Protein AF-0000000066418913 (afdb_homodimer)

pLDDT: mean 87.35, std 15.32, range [43.81, 98.62]

Foldseek 3Di:
DDPVVQCQVQPAVVVQKGWPDKDKDDDPDDPPDDPPDDDPLADKIKMWTWIWHPDPPIWIKIWIKMDGPPDPHIDTDDMDTDPDDDDDD/DDPVVQCQVQPAVVVQKGWPDKDKDDDPDDDPDPPPDDDPQADKIKMWTWIWHPDPPIWIKIWIKMDGPPDPHIDTDDMDTDPDDDDDD

Organism: Mus musculus (NCBI:txid10090)

InterPro domains:
  IPR028258 Exocyst complex component Sec3, PIP2-binding N-terminal domain [PF15277] (44-89)

Radius of gyration: 17.48 Å; Cα contacts (8 Å, |Δi|>4): 313; chains: 2; bounding box: 52×46×32 Å

Secondary structure (DSSP, 8-state):
--HHHHHIIIIIGGGTEEEEEEEEEPPSS-----TT---S--SEEEEEEEEEESSSS--EEEEEEEEETT----EEEEEEEES------/--HHHHHIIIIIGGGTEEEEEEEEEPPSS-----TT---S--SEEEEEEEEEESSSS--EEEEEEEEETT----EEEEEEEES------

Sequence (178 aa):
MSAKSAISKEIFAPLDERMLGAIQVKRRTKKKIPFLATGGQGEYLTYICLSVTNKKPTQASITKVKQFEGSTSFVRRSQWMLEQLRQVNMSAKSAISKEIFAPLDERMLGAIQVKRRTKKKIPFLATGGQGEYLTYICLSVTNKKPTQASITKVKQFEGSTSFVRRSQWMLEQLRQVN

Nearest PDB structures (foldseek):
  2w9p-assembly9_I  TM=5.521E-01  e=9.285E+00  Solanum tuberosum
  9hae-assembly2_C  TM=1.829E-01  e=9.285E+00  Dermatophagoides farinae
  9hae-assembly2_C  TM=1.853E-01  e=7.164E+00  Dermatophagoides farinae

Structure (mmCIF, N/CA/C/O backbone):
data_AF-0000000066418913-model_v1
#
loop_
_entity.id
_entity.type
_entity.pdbx_description
1 polymer 'Syntaxin binding protein 6 (amisyn)'
#
loop_
_atom_site.group_PDB
_atom_site.id
_atom_site.type_symbol
_atom_site.label_atom_id
_atom_site.label_alt_id
_atom_site.label_comp_id
_atom_site.label_asym_id
_atom_site.label_entity_id
_atom_site.label_seq_id
_atom_site.pdbx_PDB_ins_code
_atom_site.Cartn_x
_atom_site.Cartn_y
_atom_site.Cartn_z
_atom_site.occupancy
_atom_site.B_iso_or_equiv
_atom_site.auth_seq_id
_atom_site.auth_comp_id
_atom_site.auth_asym_id
_atom_site.auth_atom_id
_atom_site.pdbx_PDB_model_num
ATOM 1 N N . MET A 1 1 ? -4.871 -23.172 -0.919 1 83.19 1 MET A N 1
ATOM 2 C CA . MET A 1 1 ? -4.027 -22.109 -1.454 1 83.19 1 MET A CA 1
ATOM 3 C C . MET A 1 1 ? -4.133 -20.859 -0.597 1 83.19 1 MET A C 1
ATOM 5 O O . MET A 1 1 ? -5.215 -20.516 -0.122 1 83.19 1 MET A O 1
ATOM 9 N N . SER A 1 2 ? -2.996 -20.281 -0.15 1 92.81 2 SER A N 1
ATOM 10 C CA . SER A 1 2 ? -3.043 -19.078 0.669 1 92.81 2 SER A CA 1
ATOM 11 C C . SER A 1 2 ? -3.631 -17.906 -0.108 1 92.81 2 SER A C 1
ATOM 13 O O . SER A 1 2 ? -3.715 -17.953 -1.337 1 92.81 2 SER A O 1
ATOM 15 N N . ALA A 1 3 ? -4.133 -17.016 0.567 1 95.75 3 ALA A N 1
ATOM 16 C CA . ALA A 1 3 ? -4.664 -15.828 -0.092 1 95.75 3 ALA A CA 1
ATOM 17 C C . ALA A 1 3 ? -3.607 -15.18 -0.98 1 95.75 3 ALA A C 1
ATOM 19 O O . ALA A 1 3 ? -3.906 -14.742 -2.096 1 95.75 3 ALA A O 1
ATOM 20 N N . LYS A 1 4 ? -2.404 -15.188 -0.477 1 96.38 4 LYS A N 1
ATOM 21 C CA . LYS A 1 4 ? -1.32 -14.57 -1.233 1 96.38 4 LYS A CA 1
ATOM 22 C C . LYS A 1 4 ? -1.074 -15.305 -2.547 1 96.38 4 LYS A C 1
ATOM 24 O O . LYS A 1 4 ? -0.905 -14.68 -3.594 1 96.38 4 LYS A O 1
ATOM 29 N N . SER A 1 5 ? -1.014 -16.594 -2.445 1 96.44 5 SER A N 1
ATOM 30 C CA . SER A 1 5 ? -0.802 -17.391 -3.65 1 96.44 5 SER A CA 1
ATOM 31 C C . SER A 1 5 ? -1.958 -17.219 -4.633 1 96.44 5 SER A C 1
ATOM 33 O O . SER A 1 5 ? -1.744 -17.156 -5.844 1 96.44 5 SER A O 1
ATOM 35 N N . ALA A 1 6 ? -3.141 -17.219 -4.094 1 97.94 6 ALA A N 1
ATOM 36 C CA . ALA A 1 6 ? -4.32 -17.031 -4.941 1 97.94 6 ALA A CA 1
ATOM 37 C C . ALA A 1 6 ? -4.312 -15.672 -5.617 1 97.94 6 ALA A C 1
ATOM 39 O O . ALA A 1 6 ? -4.602 -15.555 -6.809 1 97.94 6 ALA A O 1
ATOM 40 N N . ILE A 1 7 ? -3.945 -14.656 -4.883 1 98.19 7 ILE A N 1
ATOM 41 C CA . ILE A 1 7 ? -3.887 -13.312 -5.441 1 98.19 7 ILE A CA 1
ATOM 42 C C . ILE A 1 7 ? -2.84 -13.258 -6.551 1 98.19 7 ILE A C 1
ATOM 44 O O . ILE A 1 7 ? -3.094 -12.711 -7.629 1 98.19 7 ILE A O 1
ATOM 48 N N . SER A 1 8 ? -1.7 -13.789 -6.297 1 97.81 8 SER A N 1
ATOM 49 C CA . SER A 1 8 ? -0.634 -13.805 -7.293 1 97.81 8 SER A CA 1
ATOM 50 C C . SER A 1 8 ? -1.102 -14.445 -8.594 1 97.81 8 SER A C 1
ATOM 52 O O . SER A 1 8 ? -0.889 -13.898 -9.672 1 97.81 8 SER A O 1
ATOM 54 N N . LYS A 1 9 ? -1.792 -15.555 -8.461 1 97.94 9 LYS A N 1
ATOM 55 C CA . LYS A 1 9 ? -2.234 -16.328 -9.617 1 97.94 9 LYS A CA 1
ATOM 56 C C . LYS A 1 9 ? -3.396 -15.648 -10.328 1 97.94 9 LYS A C 1
ATOM 58 O O . LYS A 1 9 ? -3.445 -15.617 -11.562 1 97.94 9 LYS A O 1
ATOM 63 N N . GLU A 1 10 ? -4.305 -15.07 -9.617 1 98.25 10 GLU A N 1
ATOM 64 C CA . GLU A 1 10 ? -5.547 -14.555 -10.18 1 98.25 10 GLU A CA 1
ATOM 65 C C . GLU A 1 10 ? -5.375 -13.133 -10.695 1 98.25 10 GLU A C 1
ATOM 67 O O . GLU A 1 10 ? -5.98 -12.75 -11.703 1 98.25 10 GLU A O 1
ATOM 72 N N . ILE A 1 11 ? -4.539 -12.398 -10.039 1 98.62 11 ILE A N 1
ATOM 73 C CA . ILE A 1 11 ? -4.516 -10.969 -10.297 1 98.62 11 ILE A CA 1
ATOM 74 C C . ILE A 1 11 ? -3.264 -10.609 -11.102 1 98.62 11 ILE A C 1
ATOM 76 O O . ILE A 1 11 ? -3.338 -9.859 -12.078 1 98.62 11 ILE A O 1
ATOM 80 N N . PHE A 1 12 ? -2.109 -11.117 -10.758 1 98.5 12 PHE A N 1
ATOM 81 C CA . PHE A 1 12 ? -0.864 -10.57 -11.289 1 98.5 12 PHE A CA 1
ATOM 82 C C . PHE A 1 12 ? -0.323 -11.461 -12.406 1 98.5 12 PHE A C 1
ATOM 84 O O . PHE A 1 12 ? 0.14 -10.953 -13.438 1 98.5 12 PHE A O 1
ATOM 91 N N . ALA A 1 13 ? -0.416 -12.758 -12.219 1 98.38 13 ALA A N 1
ATOM 92 C CA . ALA A 1 13 ? 0.156 -13.68 -13.195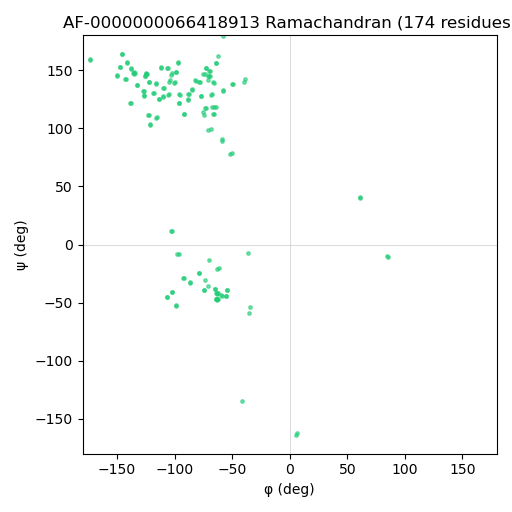 1 98.38 13 ALA A CA 1
ATOM 93 C C . ALA A 1 13 ? -0.464 -13.477 -14.57 1 98.38 13 ALA A C 1
ATOM 95 O O . ALA A 1 13 ? 0.247 -13.438 -15.578 1 98.38 13 ALA A O 1
ATOM 96 N N . PRO A 1 14 ? -1.787 -13.312 -14.68 1 98.19 14 PRO A N 1
ATOM 97 C CA . PRO A 1 14 ? -2.398 -13.141 -16 1 98.19 14 PRO A CA 1
ATOM 98 C C . PRO A 1 14 ? -1.915 -11.875 -16.703 1 98.19 14 PRO A C 1
ATOM 100 O O . PRO A 1 14 ? -2.033 -11.766 -17.938 1 98.19 14 PRO A O 1
ATOM 103 N N . LEU A 1 15 ? -1.391 -10.883 -16.031 1 97.38 15 LEU A N 1
ATOM 104 C CA . LEU A 1 15 ? -0.934 -9.617 -16.578 1 97.38 15 LEU A CA 1
ATOM 105 C C . LEU A 1 15 ? 0.586 -9.586 -16.703 1 97.38 15 LEU A C 1
ATOM 107 O O . LEU A 1 15 ? 1.183 -8.523 -16.875 1 97.38 15 LEU A O 1
ATOM 111 N N . ASP A 1 16 ? 1.13 -10.719 -16.531 1 98.06 16 ASP A N 1
ATOM 112 C CA . ASP A 1 16 ? 2.576 -10.891 -16.625 1 98.06 16 ASP A CA 1
ATOM 113 C C . ASP A 1 16 ? 3.295 -10.039 -15.578 1 98.06 16 ASP A C 1
ATOM 115 O O . ASP A 1 16 ? 4.273 -9.359 -15.891 1 98.06 16 ASP A O 1
ATOM 119 N N . GLU A 1 17 ? 2.789 -9.945 -14.367 1 97.5 17 GLU A N 1
ATOM 120 C CA . GLU A 1 17 ? 3.385 -9.32 -13.195 1 97.5 17 GLU A CA 1
ATOM 121 C C . GLU A 1 17 ? 3.742 -10.359 -12.133 1 97.5 17 GLU A C 1
ATOM 123 O O . GLU A 1 17 ? 3.119 -11.422 -12.07 1 97.5 17 GLU A O 1
ATOM 128 N N . ARG A 1 18 ? 4.723 -10.039 -11.375 1 96.56 18 ARG A N 1
ATOM 129 C CA . ARG A 1 18 ? 5.109 -10.852 -10.219 1 96.56 18 ARG A CA 1
ATOM 130 C C . ARG A 1 18 ? 4.863 -10.102 -8.914 1 96.56 18 ARG A C 1
ATOM 132 O O . ARG A 1 18 ? 5.355 -8.984 -8.734 1 96.56 18 ARG A O 1
ATOM 139 N N . MET A 1 19 ? 4.133 -10.711 -8.055 1 97.06 19 MET A N 1
ATOM 140 C CA . MET A 1 19 ? 3.852 -10.094 -6.758 1 97.06 19 MET A CA 1
ATOM 141 C C . MET A 1 19 ? 5.055 -10.219 -5.828 1 97.06 19 MET A C 1
ATOM 143 O O . MET A 1 19 ? 5.602 -11.305 -5.656 1 97.06 19 MET A O 1
ATOM 147 N N . LEU A 1 20 ? 5.457 -9.125 -5.285 1 96.06 20 LEU A N 1
ATOM 148 C CA . LEU A 1 20 ? 6.602 -9.102 -4.379 1 96.06 20 LEU A CA 1
ATOM 149 C C . LEU A 1 20 ? 6.156 -9.266 -2.932 1 96.06 20 LEU A C 1
ATOM 151 O O . LEU A 1 20 ? 6.926 -9.734 -2.09 1 96.06 20 LEU A O 1
ATOM 155 N N . GLY A 1 21 ? 4.953 -8.828 -2.594 1 96 21 GLY A N 1
ATOM 156 C CA . GLY A 1 21 ? 4.387 -8.914 -1.256 1 96 21 GLY A CA 1
ATOM 157 C C . GLY A 1 21 ? 2.938 -8.469 -1.194 1 96 21 GLY A C 1
ATOM 158 O O . GLY A 1 21 ? 2.445 -7.809 -2.111 1 96 21 GLY A O 1
ATOM 159 N N . ALA A 1 22 ? 2.242 -8.906 -0.145 1 97.38 22 ALA A N 1
ATOM 160 C CA . ALA A 1 22 ? 0.843 -8.562 0.088 1 97.38 22 ALA A CA 1
ATOM 161 C C . ALA A 1 22 ? 0.523 -8.547 1.58 1 97.38 22 ALA A C 1
ATOM 163 O O . ALA A 1 22 ? 1.062 -9.344 2.346 1 97.38 22 ALA A O 1
ATOM 164 N N . ILE A 1 23 ? -0.364 -7.613 1.902 1 96.94 23 ILE A N 1
ATOM 165 C CA . ILE A 1 23 ? -0.845 -7.566 3.279 1 96.94 23 ILE A CA 1
ATOM 166 C C . ILE A 1 23 ? -2.361 -7.379 3.289 1 96.94 23 ILE A C 1
ATOM 168 O O . ILE A 1 23 ? -2.924 -6.766 2.379 1 96.94 23 ILE A O 1
ATOM 172 N N . GLN A 1 24 ? -2.893 -7.961 4.305 1 95.56 24 GLN A N 1
ATOM 173 C CA . GLN A 1 24 ? -4.305 -7.695 4.551 1 95.56 24 GLN A CA 1
ATOM 174 C C . GLN A 1 24 ? -4.488 -6.457 5.426 1 95.56 24 GLN A C 1
ATOM 176 O O . GLN A 1 24 ? -3.844 -6.328 6.469 1 95.56 24 GLN A O 1
ATOM 181 N N . VAL A 1 25 ? -5.359 -5.555 4.926 1 94.94 25 VAL A N 1
ATOM 182 C CA . VAL A 1 25 ? -5.59 -4.301 5.633 1 94.94 25 VAL A CA 1
ATOM 183 C C . VAL A 1 25 ? -6.832 -4.422 6.516 1 94.94 25 VAL A C 1
ATOM 185 O O . VAL A 1 25 ? -7.867 -4.93 6.074 1 94.94 25 VAL A O 1
ATOM 188 N N . LYS A 1 26 ? -6.59 -4.191 7.789 1 85.75 26 LYS A N 1
ATOM 189 C CA . LYS A 1 26 ? -7.734 -4.227 8.695 1 85.75 26 LYS A CA 1
ATOM 190 C C . LYS A 1 26 ? -8.289 -2.826 8.938 1 85.75 26 LYS A C 1
ATOM 192 O O . LYS A 1 26 ? -7.531 -1.881 9.164 1 85.75 26 LYS A O 1
ATOM 197 N N . ARG A 1 27 ? -9.625 -2.74 8.75 1 79.19 27 ARG A N 1
ATOM 198 C CA . ARG A 1 27 ? -10.297 -1.473 9.016 1 79.19 27 ARG A CA 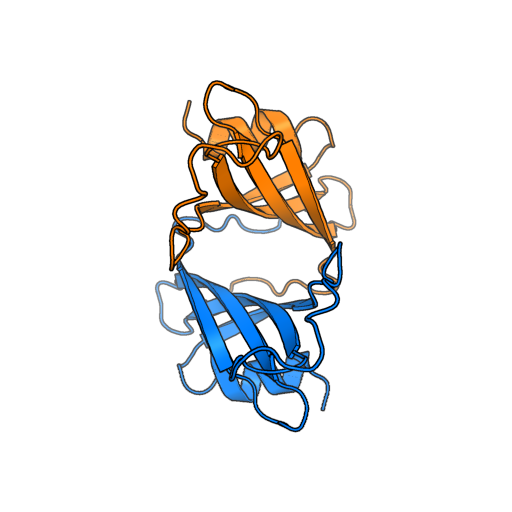1
ATOM 199 C C . ARG A 1 27 ? -10.273 -1.145 10.5 1 79.19 27 ARG A C 1
ATOM 201 O O . ARG A 1 27 ? -10.5 -2.02 11.344 1 79.19 27 ARG A O 1
ATOM 208 N N . ARG A 1 28 ? -9.828 0.079 10.711 1 73.38 28 ARG A N 1
ATOM 209 C CA . ARG A 1 28 ? -9.789 0.498 12.109 1 73.38 28 ARG A CA 1
ATOM 210 C C . ARG A 1 28 ? -11.195 0.529 12.711 1 73.38 28 ARG A C 1
ATOM 212 O O . ARG A 1 28 ? -11.398 0.121 13.852 1 73.38 28 ARG A O 1
ATOM 219 N N . THR A 1 29 ? -12.117 1.148 11.945 1 64.94 29 THR A N 1
ATOM 220 C CA . THR A 1 29 ? -13.484 1.259 12.453 1 64.94 29 THR A CA 1
ATOM 221 C C . THR A 1 29 ? -14.469 0.584 11.5 1 64.94 29 THR A C 1
ATOM 223 O O . THR A 1 29 ? -14.43 0.823 10.289 1 64.94 29 THR A O 1
ATOM 226 N N . LYS A 1 30 ? -14.914 -0.599 11.914 1 63.84 30 LYS A N 1
ATOM 227 C CA . LYS A 1 30 ? -15.969 -1.229 11.117 1 63.84 30 LYS A CA 1
ATOM 228 C C . LYS A 1 30 ? -17.297 -0.484 11.273 1 63.84 30 LYS A C 1
ATOM 230 O O . LYS A 1 30 ? -17.812 -0.349 12.383 1 63.84 30 LYS A O 1
ATOM 235 N N . LYS A 1 31 ? -17.562 0.375 10.273 1 59.47 31 LYS A N 1
ATOM 236 C CA . LYS A 1 31 ? -18.828 1.08 10.359 1 59.47 31 LYS A CA 1
ATOM 237 C C . LYS A 1 31 ? -20 0.109 10.266 1 59.47 31 LYS A C 1
ATOM 239 O O . LYS A 1 31 ? -20.016 -0.783 9.414 1 59.47 31 LYS A O 1
ATOM 244 N N . LYS A 1 32 ? -20.781 0.074 11.312 1 57.22 32 LYS A N 1
ATOM 245 C CA . LYS A 1 32 ? -22.047 -0.657 11.266 1 57.22 32 LYS A CA 1
ATOM 246 C C . LYS A 1 32 ? -22.953 -0.124 10.156 1 57.22 32 LYS A C 1
ATOM 248 O O . LYS A 1 32 ? -23.281 1.065 10.133 1 57.22 32 LYS A O 1
ATOM 253 N N . ILE A 1 33 ? -22.844 -0.658 8.977 1 54.84 33 ILE A N 1
ATOM 254 C CA . ILE A 1 33 ? -23.766 -0.161 7.961 1 54.84 33 ILE A CA 1
ATOM 255 C C . ILE A 1 33 ? -25.203 -0.555 8.336 1 54.84 33 ILE A C 1
ATOM 257 O O . ILE A 1 33 ? -25.453 -1.703 8.703 1 54.84 33 ILE A O 1
ATOM 261 N N . PRO A 1 34 ? -26.062 0.39 8.672 1 51.06 34 PRO A N 1
ATOM 262 C CA . PRO A 1 34 ? -27.453 0.054 8.969 1 51.06 34 PRO A CA 1
ATOM 263 C C . PRO A 1 34 ? -28.016 -1.026 8.047 1 51.06 34 PRO A C 1
ATOM 265 O 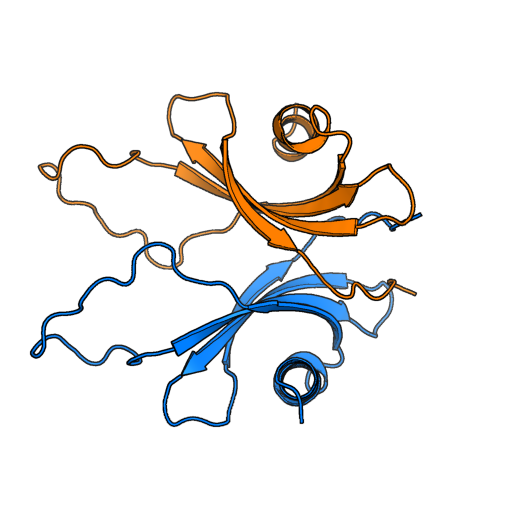O . PRO A 1 34 ? -27.562 -1.157 6.902 1 51.06 34 PRO A O 1
ATOM 268 N N . PHE A 1 35 ? -28.859 -1.955 8.547 1 51.94 35 PHE A N 1
ATOM 269 C CA . PHE A 1 35 ? -29.562 -3.053 7.895 1 51.94 35 PHE A CA 1
ATOM 270 C C . PHE A 1 35 ? -29.984 -2.662 6.484 1 51.94 35 PHE A C 1
ATOM 272 O O . PHE A 1 35 ? -29.906 -3.477 5.562 1 51.94 35 PHE A O 1
ATOM 279 N N . LEU A 1 36 ? -30.797 -1.579 6.371 1 50.94 36 LEU A N 1
ATOM 280 C CA . LEU A 1 36 ? -31.578 -1.277 5.172 1 50.94 36 LEU A CA 1
ATOM 281 C C . LEU A 1 36 ? -30.672 -0.817 4.039 1 50.94 36 LEU A C 1
ATOM 283 O O . LEU A 1 36 ? -31.141 -0.493 2.947 1 50.94 36 LEU A O 1
ATOM 287 N N . ALA A 1 37 ? -29.656 -0.114 4.336 1 48.12 37 ALA A N 1
ATOM 288 C CA . ALA A 1 37 ? -28.984 0.653 3.297 1 48.12 37 ALA A CA 1
ATOM 289 C C . ALA A 1 37 ? -28.406 -0.266 2.219 1 48.12 37 ALA A C 1
ATOM 291 O O . ALA A 1 37 ? -28.109 -1.435 2.482 1 48.12 37 ALA A O 1
ATOM 292 N N . THR A 1 38 ? -28.062 0.305 0.941 1 43.81 38 THR A N 1
ATOM 293 C CA . THR A 1 38 ? -27.938 -0.052 -0.467 1 43.81 38 THR A CA 1
ATOM 294 C C . THR A 1 38 ? -26.938 -1.196 -0.65 1 43.81 38 THR A C 1
ATOM 296 O O . THR A 1 38 ? -26.172 -1.514 0.262 1 43.81 38 THR A O 1
ATOM 299 N N . GLY A 1 39 ? -26.734 -1.646 -1.977 1 47.28 39 GLY A N 1
ATOM 300 C CA . GLY A 1 39 ? -26.078 -2.414 -3.029 1 47.28 39 GLY A CA 1
ATOM 301 C C . GLY A 1 39 ? -24.578 -2.545 -2.84 1 47.28 39 GLY A C 1
ATOM 302 O O . GLY A 1 39 ? -23.859 -2.879 -3.779 1 47.28 39 GLY A O 1
ATOM 303 N N . GLY A 1 40 ? -24.016 -1.867 -1.898 1 52.84 40 GLY A N 1
ATOM 304 C CA . GLY A 1 40 ? -22.562 -1.917 -1.919 1 52.84 40 GLY A CA 1
ATOM 305 C C . GLY A 1 40 ? -22.016 -3.283 -1.561 1 52.84 40 GLY A C 1
ATOM 306 O O . GLY A 1 40 ? -22.75 -4.145 -1.065 1 52.84 40 GLY A O 1
ATOM 307 N N . GLN A 1 41 ? -20.953 -3.566 -2.201 1 59.03 41 GLN A N 1
ATOM 308 C CA . GLN A 1 41 ? -20.281 -4.859 -2.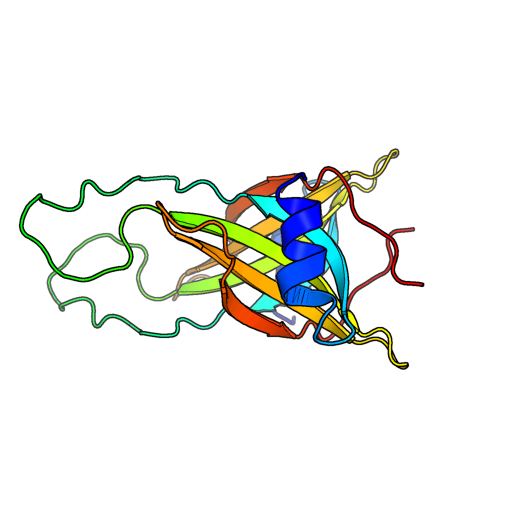086 1 59.03 41 GLN A CA 1
ATOM 309 C C . GLN A 1 41 ? -20.031 -5.223 -0.625 1 59.03 41 GLN A C 1
ATOM 311 O O . GLN A 1 41 ? -19.5 -4.414 0.136 1 59.03 41 GLN A O 1
ATOM 316 N N . GLY A 1 42 ? -21.219 -5.77 0.202 1 70.5 42 GLY A N 1
ATOM 317 C CA . GLY A 1 42 ? -21.172 -6.41 1.508 1 70.5 42 GLY A CA 1
ATOM 318 C C . GLY A 1 42 ? -19.797 -6.383 2.143 1 70.5 42 GLY A C 1
ATOM 319 O O . GLY A 1 42 ? -18.984 -5.508 1.84 1 70.5 42 GLY A O 1
ATOM 320 N N . GLU A 1 43 ? -19.594 -7.227 3.109 1 83.06 43 GLU A N 1
ATOM 321 C CA . GLU A 1 43 ? -18.312 -7.445 3.785 1 83.06 43 GLU A CA 1
ATOM 322 C C . GLU A 1 43 ? -17.234 -7.855 2.795 1 83.06 43 GLU A C 1
ATOM 324 O O . GLU A 1 43 ? -17.516 -8.492 1.779 1 83.06 43 GLU A O 1
ATOM 329 N N . TYR A 1 44 ? -16.109 -7.227 2.906 1 91.44 44 TYR A N 1
ATOM 330 C CA . TYR A 1 44 ? -14.977 -7.562 2.047 1 91.44 44 TYR A CA 1
ATOM 331 C C . TYR A 1 44 ? -13.664 -7.496 2.818 1 91.44 44 TYR A C 1
ATOM 333 O O . TYR A 1 44 ? -13.578 -6.812 3.844 1 91.44 44 TYR A O 1
ATOM 341 N N . LEU A 1 45 ? -12.734 -8.234 2.273 1 93.44 45 LEU A N 1
ATOM 342 C CA . LEU A 1 45 ? -11.344 -8.133 2.695 1 93.44 45 LEU A CA 1
ATOM 343 C C . LEU A 1 45 ? -10.539 -7.27 1.722 1 93.44 45 LEU A C 1
ATOM 345 O O . LEU A 1 45 ? -10.766 -7.324 0.51 1 93.44 45 LEU A O 1
ATOM 349 N N . THR A 1 46 ? -9.711 -6.504 2.268 1 95.75 46 THR A N 1
ATOM 350 C CA . THR A 1 46 ? -8.859 -5.656 1.434 1 95.75 46 THR A CA 1
ATOM 351 C C . THR A 1 46 ? -7.391 -6.023 1.602 1 95.75 46 THR A C 1
ATOM 353 O O . THR A 1 46 ? -6.93 -6.262 2.721 1 95.75 46 THR A O 1
ATOM 356 N N . TYR A 1 47 ? -6.738 -6.035 0.478 1 97.31 47 TYR A N 1
ATOM 357 C CA . TYR A 1 47 ? -5.301 -6.293 0.463 1 97.31 47 TYR A CA 1
ATOM 358 C C . TYR A 1 47 ? -4.555 -5.18 -0.263 1 97.31 47 TYR A C 1
ATOM 360 O O . TYR A 1 47 ? -5.047 -4.645 -1.26 1 97.31 47 TYR A O 1
ATOM 368 N N . ILE A 1 48 ? -3.375 -4.895 0.225 1 97.81 48 ILE A N 1
ATOM 369 C CA . ILE A 1 48 ? -2.428 -4.062 -0.509 1 97.81 48 ILE A CA 1
ATOM 370 C C . ILE A 1 48 ? -1.26 -4.918 -0.995 1 97.81 48 ILE A C 1
ATOM 372 O O . ILE A 1 48 ? -0.593 -5.578 -0.197 1 97.81 48 ILE A O 1
ATOM 376 N N . CYS A 1 49 ? -1.004 -4.812 -2.266 1 98 49 CYS A N 1
ATOM 377 C CA . CYS A 1 49 ? -0.004 -5.676 -2.885 1 98 49 CYS A CA 1
ATOM 378 C C . CYS A 1 49 ? 1.062 -4.852 -3.598 1 98 49 CYS A C 1
ATOM 380 O O . CYS A 1 49 ? 0.773 -3.775 -4.121 1 98 49 CYS A O 1
ATOM 382 N N . LEU A 1 50 ? 2.219 -5.344 -3.598 1 97.25 50 LEU A N 1
ATOM 383 C CA . LEU A 1 50 ? 3.332 -4.832 -4.391 1 97.25 50 LEU A CA 1
ATOM 384 C C . LEU A 1 50 ? 3.695 -5.809 -5.508 1 97.25 50 LEU A C 1
ATOM 386 O O . LEU A 1 50 ? 3.805 -7.012 -5.273 1 97.25 50 LEU A O 1
ATOM 390 N N . SER A 1 51 ? 3.902 -5.273 -6.723 1 96.94 51 SER A N 1
ATOM 391 C CA . SER A 1 51 ? 4.219 -6.152 -7.844 1 96.94 51 SER A CA 1
ATOM 392 C C . SER A 1 51 ? 5.188 -5.484 -8.812 1 96.94 51 SER A C 1
ATOM 394 O O . SER A 1 51 ? 5.422 -4.277 -8.734 1 96.94 51 SER A O 1
ATOM 396 N N . VAL A 1 52 ? 5.789 -6.266 -9.672 1 96.38 52 VAL A N 1
ATOM 397 C CA . VAL A 1 52 ? 6.648 -5.777 -10.742 1 96.38 52 VAL A CA 1
ATOM 398 C C . VAL A 1 52 ? 6.305 -6.5 -12.047 1 96.38 52 VAL A C 1
ATOM 400 O O . VAL A 1 52 ? 5.875 -7.656 -12.031 1 96.38 52 VAL A O 1
ATOM 403 N N . THR A 1 53 ? 6.441 -5.793 -13.156 1 96.75 53 THR A N 1
ATOM 404 C CA . THR A 1 53 ? 6.285 -6.445 -14.445 1 96.75 53 THR A CA 1
ATOM 405 C C . THR A 1 53 ? 7.445 -7.402 -14.719 1 96.75 53 THR A C 1
ATOM 407 O O . THR A 1 53 ? 8.555 -7.188 -14.227 1 96.75 53 THR A O 1
ATOM 410 N N . ASN A 1 54 ? 7.176 -8.414 -15.43 1 95.69 54 ASN A N 1
ATOM 411 C CA . ASN A 1 54 ? 8.234 -9.352 -15.789 1 95.69 54 ASN A CA 1
ATOM 412 C C . ASN A 1 54 ? 9.086 -8.828 -16.938 1 95.69 54 ASN A C 1
ATOM 414 O O . ASN A 1 54 ? 10.242 -9.234 -17.094 1 95.69 54 ASN A O 1
ATOM 418 N N . LYS A 1 55 ? 8.414 -7.957 -17.672 1 93.38 55 LYS A N 1
ATOM 419 C CA . LYS A 1 55 ? 9.148 -7.344 -18.766 1 93.38 55 LYS A CA 1
ATOM 420 C C . LYS A 1 55 ? 10.172 -6.332 -18.266 1 93.38 55 LYS A C 1
ATOM 422 O O . LYS A 1 55 ? 9.945 -5.676 -17.234 1 93.38 55 LYS A O 1
ATOM 427 N N . LYS A 1 56 ? 11.266 -6.141 -19.047 1 89.19 56 LYS A N 1
ATOM 428 C CA . LYS A 1 56 ? 12.305 -5.18 -18.688 1 89.19 56 LYS A CA 1
ATOM 429 C C . LYS A 1 56 ? 12.211 -3.922 -19.547 1 89.19 56 LYS A C 1
ATOM 431 O O . LYS A 1 56 ? 11.961 -4.004 -20.75 1 89.19 56 LYS A O 1
ATOM 436 N N . PRO A 1 57 ? 12.398 -2.678 -19.094 1 90.44 57 PRO A N 1
ATOM 437 C CA . PRO A 1 57 ? 12.727 -2.498 -17.688 1 90.44 57 PRO A CA 1
ATOM 438 C C . PRO A 1 57 ? 11.539 -2.789 -16.766 1 90.44 57 PRO A C 1
ATOM 440 O O . PRO A 1 57 ? 10.398 -2.453 -17.094 1 90.44 57 PRO A O 1
ATOM 443 N N . THR A 1 58 ? 11.797 -3.344 -15.578 1 91.5 58 THR A N 1
ATOM 444 C CA . THR A 1 58 ? 10.742 -3.715 -14.641 1 91.5 58 THR A CA 1
ATOM 445 C C . THR A 1 58 ? 10.023 -2.477 -14.117 1 91.5 58 THR A C 1
ATOM 447 O O . THR A 1 58 ? 10.641 -1.438 -13.891 1 91.5 58 THR A O 1
ATOM 450 N N . GLN A 1 59 ? 8.766 -2.555 -13.992 1 93.81 59 GLN A N 1
ATOM 451 C CA . GLN A 1 59 ? 7.941 -1.494 -13.422 1 93.81 59 GLN A CA 1
ATOM 452 C C . GLN A 1 59 ? 7.219 -1.973 -12.164 1 93.81 59 GLN A C 1
ATOM 454 O O . GLN A 1 59 ? 6.578 -3.025 -12.172 1 93.81 59 GLN A O 1
ATOM 459 N N . ALA A 1 60 ? 7.34 -1.176 -11.133 1 95.88 60 ALA A N 1
ATOM 460 C CA . ALA A 1 60 ? 6.719 -1.536 -9.859 1 95.88 60 ALA A CA 1
ATOM 461 C C . ALA A 1 60 ? 5.387 -0.82 -9.68 1 95.88 60 ALA A C 1
ATOM 463 O O . ALA A 1 60 ? 5.211 0.308 -10.148 1 95.88 60 ALA A O 1
ATOM 464 N N . SER A 1 61 ? 4.477 -1.501 -8.977 1 97.06 61 SER A N 1
ATOM 465 C CA . SER A 1 61 ? 3.174 -0.899 -8.719 1 97.06 61 SER A CA 1
ATOM 466 C C . SER A 1 61 ? 2.617 -1.34 -7.371 1 97.06 61 SER A C 1
ATOM 468 O O . SER A 1 61 ? 2.975 -2.406 -6.863 1 97.06 61 SER A O 1
ATOM 470 N N . ILE A 1 62 ? 1.797 -0.511 -6.801 1 97.69 62 ILE A N 1
ATOM 471 C CA . ILE A 1 62 ? 0.972 -0.843 -5.645 1 97.69 62 ILE A CA 1
ATOM 472 C C . ILE A 1 62 ? -0.477 -1.042 -6.082 1 97.69 62 ILE A C 1
ATOM 474 O O . ILE A 1 62 ? -1.021 -0.229 -6.836 1 97.69 62 ILE A O 1
ATOM 478 N N . THR A 1 63 ? -1.003 -2.154 -5.648 1 98.06 63 THR A N 1
ATOM 479 C CA . THR A 1 63 ? -2.354 -2.49 -6.086 1 98.06 63 THR A CA 1
ATOM 480 C C . THR A 1 63 ? -3.246 -2.799 -4.887 1 98.06 63 THR A C 1
ATOM 482 O O . THR A 1 63 ? -2.844 -3.525 -3.977 1 98.06 63 THR A O 1
ATOM 485 N N . LYS A 1 64 ? -4.402 -2.229 -4.84 1 96.94 64 LYS A N 1
ATOM 486 C CA . LYS A 1 64 ? -5.453 -2.59 -3.889 1 96.94 64 LYS A CA 1
ATOM 487 C C . LYS A 1 64 ? -6.328 -3.711 -4.434 1 96.94 64 LYS A C 1
ATOM 489 O O . LYS A 1 64 ? -6.871 -3.602 -5.539 1 96.94 64 LYS A O 1
ATOM 494 N N . VAL A 1 65 ? -6.418 -4.723 -3.684 1 98.19 65 VAL A N 1
ATOM 495 C CA . VAL A 1 65 ? -7.176 -5.906 -4.082 1 98.19 65 VAL A CA 1
ATOM 496 C C . VAL A 1 65 ? -8.258 -6.199 -3.047 1 98.19 65 VAL A C 1
ATOM 498 O O . VAL A 1 65 ? -8.023 -6.074 -1.842 1 98.19 65 VAL A O 1
ATOM 501 N N . LYS A 1 66 ? -9.43 -6.594 -3.512 1 96 66 LYS A N 1
ATOM 502 C CA . LYS A 1 66 ? -10.531 -6.895 -2.6 1 96 66 LYS A CA 1
ATOM 503 C C . LYS A 1 66 ? -11.07 -8.305 -2.842 1 96 66 LYS A C 1
ATOM 505 O O . LYS A 1 66 ? -11.016 -8.812 -3.963 1 96 66 LYS A O 1
ATOM 510 N N . GLN A 1 67 ? -11.492 -8.867 -1.779 1 95.88 67 GLN A N 1
ATOM 511 C CA . GLN A 1 67 ? -12.266 -10.102 -1.834 1 95.88 67 GLN A CA 1
ATOM 512 C C . GLN A 1 67 ? -13.625 -9.938 -1.15 1 95.88 67 GLN A C 1
ATOM 514 O O . GLN A 1 67 ? -13.688 -9.758 0.068 1 95.88 67 GLN A O 1
ATOM 519 N N . PHE A 1 68 ? -14.609 -9.969 -1.957 1 92.5 68 PHE A N 1
ATOM 520 C CA . PHE A 1 68 ? -15.945 -9.742 -1.414 1 92.5 68 PHE A CA 1
ATOM 521 C C . PHE A 1 68 ? -16.5 -11.016 -0.792 1 92.5 68 PHE A C 1
ATOM 523 O O . PHE A 1 68 ? -16.203 -12.117 -1.256 1 92.5 68 PHE A O 1
ATOM 530 N N . GLU A 1 69 ? -17.188 -10.828 0.353 1 88.38 69 GLU A N 1
ATOM 531 C CA . GLU A 1 69 ? -17.797 -11.961 1.04 1 88.38 69 GLU A CA 1
ATOM 532 C C . GLU A 1 69 ? -18.609 -12.82 0.075 1 88.38 69 GLU A C 1
ATOM 534 O O . GLU A 1 69 ? -19.344 -12.289 -0.77 1 88.38 69 GLU A O 1
ATOM 539 N N . GLY A 1 70 ? -18.516 -14.172 0.184 1 89.19 70 GLY A N 1
ATOM 540 C CA . GLY A 1 70 ? -19.234 -15.109 -0.662 1 89.19 70 GLY A CA 1
ATOM 541 C C . GLY A 1 70 ? -18.531 -15.398 -1.975 1 89.19 70 GLY A C 1
ATOM 542 O O . GLY A 1 70 ? -18.953 -16.281 -2.732 1 89.19 70 GLY A O 1
ATOM 543 N N . SER A 1 71 ? -17.453 -14.609 -2.293 1 91 71 SER A N 1
ATOM 544 C CA . SER A 1 71 ? -16.688 -14.82 -3.518 1 91 71 SER A CA 1
ATOM 545 C C . SER A 1 71 ? -15.375 -15.531 -3.23 1 91 71 SER A C 1
ATOM 547 O O . SER A 1 71 ? -14.781 -15.336 -2.17 1 91 71 SER A O 1
ATOM 549 N N . THR A 1 72 ? -14.969 -16.312 -4.09 1 92.06 72 THR A N 1
ATOM 550 C CA . THR A 1 72 ? -13.648 -16.922 -3.996 1 92.06 72 THR A CA 1
ATOM 551 C C . THR A 1 72 ? -12.625 -16.156 -4.82 1 92.06 72 THR A C 1
ATOM 553 O O . THR A 1 72 ? -11.422 -16.406 -4.734 1 92.06 72 THR A O 1
ATOM 556 N N . SER A 1 73 ? -13.172 -15.164 -5.613 1 96.06 73 SER A N 1
ATOM 557 C CA . SER A 1 73 ? -12.297 -14.43 -6.523 1 96.06 73 SER A CA 1
ATOM 558 C C . SER A 1 73 ? -11.852 -13.109 -5.91 1 96.06 73 SER A C 1
ATOM 560 O O . SER A 1 73 ? -12.492 -12.594 -4.992 1 96.06 73 SER A O 1
ATOM 562 N N . PHE A 1 74 ? -10.773 -12.719 -6.449 1 97.56 74 PHE A N 1
ATOM 563 C CA . PHE A 1 74 ? -10.242 -11.422 -6.055 1 97.56 74 PHE A CA 1
ATOM 564 C C . PHE A 1 74 ? -10.438 -10.398 -7.164 1 97.56 74 PHE A C 1
ATOM 566 O O . PHE A 1 74 ? -10.492 -10.75 -8.344 1 97.56 74 PHE A O 1
ATOM 573 N N . VAL A 1 75 ? -10.547 -9.109 -6.762 1 97.5 75 VAL A N 1
ATOM 574 C CA . VAL A 1 75 ? -10.766 -8.031 -7.719 1 97.5 75 VAL A CA 1
ATOM 575 C C . VAL A 1 75 ? -9.703 -6.945 -7.516 1 97.5 75 VAL A C 1
ATOM 577 O O . VAL A 1 75 ? -9.492 -6.473 -6.395 1 97.5 75 VAL A O 1
ATOM 580 N N . ARG A 1 76 ? -9.094 -6.625 -8.586 1 97.69 76 ARG A N 1
ATOM 581 C CA . ARG A 1 76 ? -8.211 -5.461 -8.586 1 97.69 76 ARG A CA 1
ATOM 582 C C . ARG A 1 76 ? -9.016 -4.168 -8.547 1 97.69 76 ARG A C 1
ATOM 584 O O . ARG A 1 76 ? -9.781 -3.879 -9.469 1 97.69 76 ARG A O 1
ATOM 591 N N . ARG A 1 77 ? -8.859 -3.389 -7.508 1 95.25 77 ARG A N 1
ATOM 592 C CA . ARG A 1 77 ? -9.688 -2.199 -7.336 1 95.25 77 ARG A CA 1
ATOM 593 C C . ARG A 1 77 ? -8.945 -0.947 -7.789 1 95.25 77 ARG A C 1
ATOM 595 O O . ARG A 1 77 ? -9.5 -0.123 -8.523 1 95.25 77 ARG A O 1
ATOM 602 N N . SER A 1 78 ? -7.73 -0.698 -7.309 1 95.25 78 SER A N 1
ATOM 603 C CA . SER A 1 78 ? -6.887 0.435 -7.676 1 95.25 78 SER A CA 1
ATOM 604 C C . SER A 1 78 ? -5.434 0.008 -7.852 1 95.25 78 SER A C 1
ATOM 606 O O . SER A 1 78 ? -4.988 -0.971 -7.25 1 95.25 78 SER A O 1
ATOM 608 N N . GLN A 1 79 ? -4.848 0.727 -8.664 1 96.5 79 GLN A N 1
ATOM 609 C CA . GLN A 1 79 ? -3.422 0.504 -8.867 1 96.5 79 GLN A CA 1
ATOM 610 C C . GLN A 1 79 ? -2.682 1.822 -9.07 1 96.5 79 GLN A C 1
ATOM 612 O O . GLN A 1 79 ? -3.166 2.707 -9.781 1 96.5 79 GLN A O 1
ATOM 617 N N . TRP A 1 80 ? -1.551 1.887 -8.555 1 96.31 80 TRP A N 1
ATOM 618 C CA . TRP A 1 80 ? -0.687 3.059 -8.656 1 96.31 80 TRP A CA 1
ATOM 619 C C . TRP A 1 80 ? 0.731 2.654 -9.047 1 96.31 80 TRP A C 1
ATOM 621 O O . TRP A 1 80 ? 1.298 1.722 -8.477 1 96.31 80 TRP A O 1
ATOM 631 N N . MET A 1 81 ? 1.28 3.385 -9.914 1 94.88 81 MET A N 1
ATOM 632 C CA . MET A 1 81 ? 2.648 3.107 -10.336 1 94.88 81 MET A CA 1
ATOM 633 C C . MET A 1 81 ? 3.656 3.75 -9.391 1 94.88 81 MET A C 1
ATOM 635 O O . MET A 1 81 ? 3.486 4.898 -8.984 1 94.88 81 MET A O 1
ATOM 639 N N . LEU A 1 82 ? 4.582 2.934 -9.086 1 93.56 82 LEU A N 1
ATOM 640 C CA . LEU A 1 82 ? 5.695 3.441 -8.297 1 93.56 82 LEU A CA 1
ATOM 641 C C . LEU A 1 82 ? 6.828 3.926 -9.195 1 93.56 82 LEU A C 1
ATOM 643 O O . LEU A 1 82 ? 7.371 3.152 -9.984 1 93.56 82 LEU A O 1
ATOM 647 N N . GLU A 1 83 ? 7.102 5.191 -9.227 1 86.12 83 GLU A N 1
ATOM 648 C CA . GLU A 1 83 ? 8.141 5.746 -10.094 1 86.12 83 GLU A CA 1
ATOM 649 C C . GLU A 1 83 ? 9.523 5.242 -9.695 1 86.12 83 GLU A C 1
ATOM 651 O O . GLU A 1 83 ? 10.375 5.016 -10.547 1 86.12 83 GLU A O 1
ATOM 656 N N . GLN A 1 84 ? 9.711 5.129 -8.383 1 81.88 84 GLN A N 1
ATOM 657 C CA . GLN A 1 84 ? 11 4.637 -7.906 1 81.88 84 GLN A CA 1
ATOM 658 C C . GLN A 1 84 ? 10.812 3.66 -6.75 1 81.88 84 GLN A C 1
ATOM 660 O O . GLN A 1 84 ? 10.086 3.947 -5.797 1 81.88 84 GLN A O 1
ATOM 665 N N . LEU A 1 85 ? 11.312 2.5 -6.961 1 86.5 85 LEU A N 1
ATOM 666 C CA . LEU A 1 85 ? 11.406 1.524 -5.879 1 86.5 85 LEU A CA 1
ATOM 667 C C . LEU A 1 85 ? 12.867 1.205 -5.57 1 86.5 85 LEU A C 1
ATOM 669 O O . LEU A 1 85 ? 13.57 0.62 -6.398 1 86.5 85 LEU A O 1
ATOM 673 N N . ARG A 1 86 ? 13.289 1.688 -4.414 1 86.31 86 ARG A N 1
ATOM 674 C CA . ARG A 1 86 ? 14.664 1.436 -4.008 1 86.31 86 ARG A CA 1
ATOM 675 C C . ARG A 1 86 ? 14.852 -0.01 -3.559 1 86.31 86 ARG A C 1
ATOM 677 O O . ARG A 1 86 ? 13.914 -0.633 -3.057 1 86.31 86 ARG A O 1
ATOM 684 N N . GLN A 1 87 ? 15.992 -0.568 -3.795 1 80.44 87 GLN A N 1
ATOM 685 C CA . GLN A 1 87 ? 16.312 -1.952 -3.459 1 80.44 87 GLN A CA 1
ATOM 686 C C . GLN A 1 87 ? 16.609 -2.105 -1.971 1 80.44 87 GLN A C 1
ATOM 688 O O . GLN A 1 87 ? 17.219 -1.222 -1.357 1 80.44 87 GLN A O 1
ATOM 693 N N . VAL A 1 88 ? 16.031 -3.283 -1.522 1 76.31 88 VAL A N 1
ATOM 694 C CA . VAL A 1 88 ? 16.391 -3.625 -0.15 1 76.31 88 VAL A CA 1
ATOM 695 C C . VAL A 1 88 ? 17.828 -4.152 -0.107 1 76.31 88 VAL A C 1
ATOM 697 O O . VAL A 1 88 ? 18.219 -4.992 -0.924 1 76.31 88 VAL A O 1
ATOM 700 N N . ASN A 1 89 ? 18.781 -3.42 0.497 1 63.22 89 ASN A N 1
ATOM 701 C CA . ASN A 1 89 ? 20.141 -3.945 0.604 1 63.22 89 ASN A CA 1
ATOM 702 C C . ASN A 1 89 ? 20.188 -5.184 1.495 1 63.22 89 ASN A C 1
ATOM 704 O O . ASN A 1 89 ? 19.422 -5.301 2.449 1 63.22 89 ASN A O 1
ATOM 708 N N . MET B 1 1 ? 11.711 20.891 -0.878 1 82.81 1 MET B N 1
ATOM 709 C CA . MET B 1 1 ? 11.82 19.469 -0.587 1 82.81 1 MET B CA 1
ATOM 710 C C . MET B 1 1 ? 10.602 18.719 -1.109 1 82.81 1 MET B C 1
ATOM 712 O O . MET B 1 1 ? 9.477 19.203 -1.019 1 82.81 1 MET B O 1
ATOM 716 N N . SER B 1 2 ? 10.797 17.641 -1.897 1 92.75 2 SER B N 1
ATOM 717 C CA . SER B 1 2 ? 9.664 16.875 -2.422 1 92.75 2 SER B CA 1
ATOM 718 C C . SER B 1 2 ? 8.883 16.219 -1.298 1 92.75 2 SER B C 1
ATOM 720 O O . SER B 1 2 ? 9.375 16.094 -0.173 1 92.75 2 SER B O 1
ATOM 722 N N . ALA B 1 3 ? 7.699 15.953 -1.555 1 95.69 3 ALA B N 1
ATOM 723 C CA . ALA B 1 3 ? 6.891 15.266 -0.554 1 95.69 3 ALA B CA 1
ATOM 724 C C . ALA B 1 3 ? 7.559 13.969 -0.107 1 95.69 3 ALA B C 1
ATOM 726 O O . ALA B 1 3 ? 7.566 13.641 1.083 1 95.69 3 ALA B O 1
ATOM 727 N N . LYS B 1 4 ? 8.141 13.312 -1.061 1 96.38 4 LYS B N 1
ATOM 728 C CA . LYS B 1 4 ? 8.789 12.047 -0.747 1 96.38 4 LYS B CA 1
ATOM 729 C C . LYS B 1 4 ? 9.969 12.25 0.203 1 96.38 4 LYS B C 1
ATOM 731 O O . LYS B 1 4 ? 10.141 11.5 1.164 1 96.38 4 LYS B O 1
ATOM 736 N N . SER B 1 5 ? 10.766 13.219 -0.116 1 96.44 5 SER B N 1
ATOM 737 C CA . SER B 1 5 ? 11.906 13.508 0.745 1 96.44 5 SER B CA 1
ATOM 738 C C . SER B 1 5 ? 11.453 13.938 2.137 1 96.44 5 SER B C 1
ATOM 740 O O . SER B 1 5 ? 12.062 13.555 3.139 1 96.44 5 SER B O 1
ATOM 742 N N . ALA B 1 6 ? 10.445 14.742 2.15 1 97.88 6 ALA B N 1
ATOM 743 C CA . ALA B 1 6 ? 9.914 15.203 3.432 1 97.88 6 ALA B CA 1
ATOM 744 C C . ALA B 1 6 ? 9.352 14.039 4.242 1 97.88 6 ALA B C 1
ATOM 746 O O . ALA B 1 6 ? 9.594 13.945 5.449 1 97.88 6 ALA B O 1
ATOM 747 N N . ILE B 1 7 ? 8.656 13.156 3.607 1 98.19 7 ILE B N 1
ATOM 748 C CA . ILE B 1 7 ? 8.094 11.992 4.289 1 98.19 7 ILE B CA 1
ATOM 749 C C . ILE B 1 7 ? 9.227 11.125 4.848 1 98.19 7 ILE B C 1
ATOM 751 O O . ILE B 1 7 ? 9.172 10.688 5.996 1 98.19 7 ILE B O 1
ATOM 755 N N . SER B 1 8 ? 10.195 10.875 4.031 1 97.88 8 SER B N 1
ATOM 756 C CA . SER B 1 8 ? 11.336 10.062 4.469 1 97.88 8 SER B CA 1
ATOM 757 C C . SER B 1 8 ? 11.977 10.648 5.723 1 97.88 8 SER B C 1
ATOM 759 O O . SER B 1 8 ? 12.234 9.922 6.684 1 97.88 8 SER B O 1
ATOM 761 N N . LYS B 1 9 ? 12.148 11.945 5.727 1 97.94 9 LYS B N 1
ATOM 762 C CA . LYS B 1 9 ? 12.828 12.633 6.82 1 97.94 9 LYS B CA 1
ATOM 763 C C . LYS B 1 9 ? 11.938 12.711 8.055 1 97.94 9 LYS B C 1
ATOM 765 O O . LYS B 1 9 ? 12.406 12.516 9.18 1 97.94 9 LYS B O 1
ATOM 770 N N . GLU B 1 10 ? 10.672 12.945 7.887 1 98.25 10 GLU B N 1
ATOM 771 C CA . GLU B 1 10 ? 9.773 13.234 9 1 98.25 10 GLU B CA 1
ATOM 772 C C . GLU B 1 10 ? 9.219 11.953 9.609 1 98.25 10 GLU B C 1
ATOM 774 O O . GLU B 1 10 ? 9 11.875 10.82 1 98.25 10 GLU B O 1
ATOM 779 N N . ILE B 1 11 ? 9.039 10.977 8.789 1 98.62 11 ILE B N 1
ATOM 780 C CA . ILE B 1 11 ? 8.273 9.812 9.234 1 98.62 11 ILE B CA 1
ATOM 781 C C . ILE B 1 11 ? 9.219 8.641 9.469 1 98.62 11 ILE B C 1
ATOM 783 O O . ILE B 1 11 ? 9.125 7.949 10.484 1 98.62 11 ILE B O 1
ATOM 787 N N . PHE B 1 12 ? 10.148 8.367 8.602 1 98.5 12 PHE B N 1
ATOM 788 C CA . PHE B 1 12 ? 10.859 7.094 8.633 1 98.5 12 PHE B CA 1
ATOM 789 C C . PHE B 1 12 ? 12.242 7.258 9.258 1 98.5 12 PHE B C 1
ATOM 791 O O . PHE B 1 12 ? 12.672 6.418 10.055 1 98.5 12 PHE B O 1
ATOM 798 N N . ALA B 1 13 ? 12.906 8.344 8.922 1 98.38 13 ALA B N 1
ATOM 799 C CA . ALA B 1 13 ? 14.273 8.539 9.406 1 98.38 13 ALA B CA 1
ATOM 800 C C . ALA B 1 13 ? 14.312 8.539 10.93 1 98.38 13 ALA B C 1
ATOM 802 O O . ALA B 1 13 ? 15.188 7.91 11.539 1 98.38 13 ALA B O 1
ATOM 803 N N . PRO B 1 14 ? 13.383 9.234 11.617 1 98.19 14 PRO B N 1
ATOM 804 C CA . PRO B 1 14 ? 13.43 9.266 13.078 1 98.19 14 PRO B CA 1
ATOM 805 C C . PRO B 1 14 ? 13.266 7.879 13.703 1 98.19 14 PRO B C 1
ATOM 807 O O . PRO B 1 14 ? 13.641 7.672 14.859 1 98.19 14 PRO B O 1
ATOM 810 N N . LEU B 1 15 ? 12.719 6.895 13.023 1 97.38 15 LEU B N 1
ATOM 811 C CA . LEU B 1 15 ? 12.477 5.547 13.523 1 97.38 15 LEU B CA 1
ATOM 812 C C . LEU B 1 15 ? 13.516 4.57 12.984 1 97.38 15 LEU B C 1
ATOM 814 O O . LEU B 1 15 ? 13.32 3.354 13.039 1 97.38 15 LEU B O 1
ATOM 818 N N . ASP B 1 16 ? 14.484 5.129 12.422 1 98.06 16 ASP B N 1
ATOM 819 C CA . ASP B 1 16 ? 15.586 4.355 11.859 1 98.06 16 ASP B CA 1
ATOM 820 C C . ASP B 1 16 ? 15.094 3.422 10.758 1 98.06 16 ASP B C 1
ATOM 822 O O . ASP B 1 16 ? 15.453 2.242 10.727 1 98.06 16 ASP B O 1
ATOM 826 N N . GLU B 1 17 ? 14.195 3.854 9.914 1 97.5 17 GLU B N 1
ATOM 827 C CA . GLU B 1 17 ? 13.703 3.191 8.711 1 97.5 17 GLU B CA 1
ATOM 828 C C . GLU B 1 17 ? 14.141 3.936 7.453 1 97.5 17 GLU B C 1
ATOM 830 O O . GLU B 1 17 ? 14.375 5.145 7.492 1 97.5 17 GLU B O 1
ATOM 835 N N . ARG B 1 18 ? 14.258 3.207 6.406 1 96.56 18 ARG B N 1
ATOM 836 C CA . ARG B 1 18 ? 14.523 3.773 5.09 1 96.56 18 ARG B CA 1
ATOM 837 C C . ARG B 1 18 ? 13.344 3.559 4.148 1 96.56 18 ARG B C 1
ATOM 839 O O . ARG B 1 18 ? 12.898 2.428 3.951 1 96.56 18 ARG B O 1
ATOM 846 N N . MET B 1 19 ? 12.867 4.605 3.594 1 97.06 19 MET B N 1
ATOM 847 C CA . MET B 1 19 ? 11.75 4.516 2.656 1 97.06 19 MET B CA 1
ATOM 848 C C . MET B 1 19 ? 12.219 4.012 1.297 1 97.06 19 MET B C 1
ATOM 850 O O . MET B 1 19 ? 13.188 4.531 0.736 1 97.06 19 MET B O 1
ATOM 854 N N . LEU B 1 20 ? 11.578 3.023 0.821 1 96 20 LEU B N 1
ATOM 855 C CA . LEU B 1 20 ? 11.93 2.432 -0.465 1 96 20 LEU B CA 1
ATOM 856 C C . LEU B 1 20 ? 11.125 3.066 -1.595 1 96 20 LEU B C 1
ATOM 858 O O . LEU B 1 20 ? 11.562 3.072 -2.748 1 96 20 LEU B O 1
ATOM 862 N N . GLY B 1 21 ? 9.922 3.537 -1.32 1 96 21 GLY B N 1
ATOM 863 C CA . GLY B 1 21 ? 9.031 4.164 -2.285 1 96 21 GLY B CA 1
ATOM 864 C C . GLY B 1 21 ? 7.777 4.738 -1.653 1 96 21 GLY B C 1
ATOM 865 O O . GLY B 1 21 ? 7.43 4.391 -0.523 1 96 21 GLY B O 1
ATOM 866 N N . ALA B 1 22 ? 7.152 5.672 -2.359 1 97.31 22 ALA B N 1
ATOM 867 C CA . ALA B 1 22 ? 5.914 6.309 -1.917 1 97.31 22 ALA B CA 1
ATOM 868 C C . ALA B 1 22 ? 5.059 6.734 -3.107 1 97.31 22 ALA B C 1
ATOM 870 O O . ALA B 1 22 ? 5.59 7.141 -4.145 1 97.31 22 ALA B O 1
ATOM 871 N N . ILE B 1 23 ? 3.764 6.637 -2.867 1 96.88 23 ILE B N 1
ATOM 872 C CA . ILE B 1 23 ? 2.832 7.117 -3.883 1 96.88 23 ILE B CA 1
ATOM 873 C C . ILE B 1 23 ? 1.711 7.91 -3.217 1 96.88 23 ILE B C 1
ATOM 875 O O . ILE B 1 23 ? 1.351 7.648 -2.068 1 96.88 23 ILE B O 1
ATOM 879 N N . GLN B 1 24 ? 1.29 8.852 -3.986 1 95.5 24 GLN B N 1
ATOM 880 C CA . GLN B 1 24 ? 0.087 9.562 -3.561 1 95.5 24 GLN B CA 1
ATOM 881 C C . GLN B 1 24 ? -1.171 8.859 -4.066 1 95.5 24 GLN B C 1
ATOM 883 O O . GLN B 1 24 ? -1.269 8.523 -5.246 1 95.5 24 GLN B O 1
ATOM 888 N N . VAL B 1 25 ? -2.092 8.625 -3.111 1 94.81 25 VAL B N 1
ATOM 889 C CA . VAL B 1 25 ? -3.322 7.918 -3.443 1 94.81 25 VAL B CA 1
ATOM 890 C C . VAL B 1 25 ? -4.438 8.922 -3.725 1 94.81 25 VAL B C 1
ATOM 892 O O . VAL B 1 25 ? -4.633 9.875 -2.967 1 94.81 25 VAL B O 1
ATOM 895 N N . LYS B 1 26 ? -4.965 8.797 -4.93 1 85.12 26 LYS B N 1
ATOM 896 C CA . LYS B 1 26 ? -6.078 9.68 -5.266 1 85.12 26 LYS B CA 1
ATOM 897 C C . LYS B 1 26 ? -7.418 8.992 -5.023 1 85.12 26 LYS B C 1
ATOM 899 O O . LYS B 1 26 ? -7.602 7.828 -5.395 1 85.12 26 LYS B O 1
ATOM 904 N N . ARG B 1 27 ? -8.266 9.719 -4.281 1 78.44 27 ARG B N 1
ATOM 905 C CA . ARG B 1 27 ? -9.617 9.203 -4.039 1 78.44 27 ARG B CA 1
ATOM 906 C C . ARG B 1 27 ? -10.43 9.195 -5.324 1 78.44 27 ARG B C 1
ATOM 908 O O . ARG B 1 27 ? -10.391 10.148 -6.105 1 78.44 27 ARG B O 1
ATOM 915 N N . ARG B 1 28 ? -10.969 8.023 -5.523 1 72.94 28 ARG B N 1
ATOM 916 C CA . ARG B 1 28 ? -11.789 7.918 -6.723 1 72.94 28 ARG B CA 1
ATOM 917 C C . ARG B 1 28 ? -12.984 8.867 -6.656 1 72.94 28 ARG B C 1
ATOM 919 O O . ARG B 1 28 ? -13.336 9.5 -7.656 1 72.94 28 ARG B O 1
ATOM 926 N N . THR B 1 29 ? -13.672 8.859 -5.496 1 64.44 29 THR B N 1
ATOM 927 C CA . THR B 1 29 ? -14.844 9.711 -5.359 1 64.44 29 THR B CA 1
ATOM 928 C C . THR B 1 29 ? -14.68 10.688 -4.195 1 64.44 29 THR B C 1
ATOM 930 O O . THR B 1 29 ? -14.328 10.273 -3.084 1 64.44 29 THR B O 1
ATOM 933 N N . LYS B 1 30 ? -14.367 11.938 -4.539 1 63.59 30 LYS B N 1
ATOM 934 C CA . LYS B 1 30 ? -14.336 12.953 -3.484 1 63.59 30 LYS B CA 1
ATOM 935 C C . LYS B 1 30 ? -15.734 13.227 -2.945 1 63.59 30 LYS B C 1
ATOM 937 O O . LYS B 1 30 ? -16.625 13.625 -3.697 1 63.59 30 LYS B O 1
ATOM 942 N N . LYS B 1 31 ? -16.016 12.602 -1.799 1 59.5 31 LYS B N 1
ATOM 943 C CA . LYS B 1 31 ? -17.328 12.867 -1.219 1 59.5 31 LYS B CA 1
ATOM 944 C C . LYS B 1 31 ? -17.453 14.328 -0.787 1 59.5 31 LYS B C 1
ATOM 946 O O . LYS B 1 31 ? -16.531 14.875 -0.163 1 59.5 31 LYS B O 1
ATOM 951 N N . LYS B 1 32 ? -18.391 15.016 -1.382 1 57.09 32 LYS B N 1
ATOM 952 C CA . LYS B 1 32 ? -18.734 16.344 -0.904 1 57.09 32 LYS B CA 1
ATOM 953 C C . LYS B 1 32 ? -19.188 16.312 0.552 1 57.09 32 LYS B C 1
ATOM 955 O O . LYS B 1 32 ? -20.125 15.586 0.899 1 57.09 32 LYS B O 1
ATOM 960 N N . ILE B 1 33 ? -18.25 16.484 1.452 1 55.44 33 ILE B N 1
ATOM 961 C CA . ILE B 1 33 ? -18.719 16.5 2.832 1 55.44 33 ILE B CA 1
ATOM 962 C C . ILE B 1 33 ? -19.609 17.734 3.057 1 55.44 33 ILE B C 1
ATOM 964 O O . ILE B 1 33 ? -19.266 18.844 2.652 1 55.44 33 ILE B O 1
ATOM 968 N N . PRO B 1 34 ? -20.875 17.5 3.275 1 51.91 34 PRO B N 1
ATOM 969 C CA . PRO B 1 34 ? -21.75 18.656 3.551 1 51.91 34 PRO B CA 1
ATOM 970 C C . PRO B 1 34 ? -21.078 19.688 4.449 1 51.91 34 PRO B C 1
ATOM 972 O O . PRO B 1 34 ? -20.234 19.344 5.281 1 51.91 34 PRO B O 1
ATOM 975 N N . PHE B 1 35 ? -21.281 21.016 4.145 1 51.53 35 PHE B N 1
ATOM 976 C CA . PHE B 1 35 ? -20.812 22.203 4.848 1 51.53 35 PHE B CA 1
ATOM 977 C C . PHE B 1 35 ? -20.781 21.969 6.352 1 51.53 35 PHE B C 1
ATOM 979 O O . PHE B 1 35 ? -19.859 22.422 7.039 1 51.53 35 PHE B O 1
ATOM 986 N N . LEU B 1 36 ? -21.969 21.516 6.895 1 51.34 36 LEU B N 1
ATOM 987 C CA . LEU B 1 36 ? -22.188 21.578 8.336 1 51.34 36 LEU B CA 1
ATOM 988 C C . LEU B 1 36 ? -21.375 20.516 9.062 1 51.34 36 LEU B C 1
ATOM 990 O O . LEU B 1 36 ? -21.469 20.391 10.281 1 51.34 36 LEU B O 1
ATOM 994 N N . ALA B 1 37 ? -21.125 19.453 8.484 1 49.44 37 ALA B N 1
ATOM 995 C CA . ALA B 1 37 ? -20.578 18.312 9.227 1 49.44 37 ALA B CA 1
ATOM 996 C C . ALA B 1 37 ? -19.156 18.625 9.703 1 49.44 37 ALA B C 1
ATOM 998 O O . ALA B 1 37 ? -18.312 19.062 8.922 1 49.44 37 ALA B O 1
ATOM 999 N N . THR B 1 38 ? -18.922 18.641 11.008 1 44.06 38 THR B N 1
ATOM 1000 C CA . THR B 1 38 ? -17.938 19.016 12.023 1 44.06 38 THR B CA 1
ATOM 1001 C C . THR B 1 38 ? -16.531 18.641 11.578 1 44.06 38 THR B C 1
ATOM 1003 O O . THR B 1 38 ? -15.672 19.516 11.438 1 44.06 38 THR B O 1
ATOM 1006 N N . GLY B 1 39 ? -15.719 18 12.57 1 46.72 39 GLY B N 1
ATOM 1007 C CA . GLY B 1 39 ? -14.43 17.75 13.195 1 46.72 39 GLY B CA 1
ATOM 1008 C C . GLY B 1 39 ? -13.484 16.938 12.328 1 46.72 39 GLY B C 1
ATOM 1009 O O . GLY B 1 39 ? -12.477 16.422 12.812 1 46.72 39 GLY B O 1
ATOM 1010 N N . GLY B 1 40 ? -13.93 16.344 11.312 1 53.34 40 GLY B N 1
ATOM 1011 C CA . GLY B 1 40 ? -12.984 15.438 10.664 1 53.34 40 GLY B CA 1
ATOM 1012 C C . GLY B 1 40 ? -11.859 16.172 9.953 1 53.34 40 GLY B C 1
ATOM 1013 O O . GLY B 1 40 ? -11.938 17.375 9.734 1 53.34 40 GLY B O 1
ATOM 1014 N N . GLN B 1 41 ? -10.773 15.578 10.078 1 58.94 41 GLN B N 1
ATOM 1015 C CA . GLN B 1 41 ? -9.539 16.141 9.531 1 58.94 41 GLN B CA 1
ATOM 1016 C C . GLN B 1 41 ? -9.727 16.547 8.07 1 58.94 41 GLN B C 1
ATOM 1018 O O . GLN B 1 41 ? 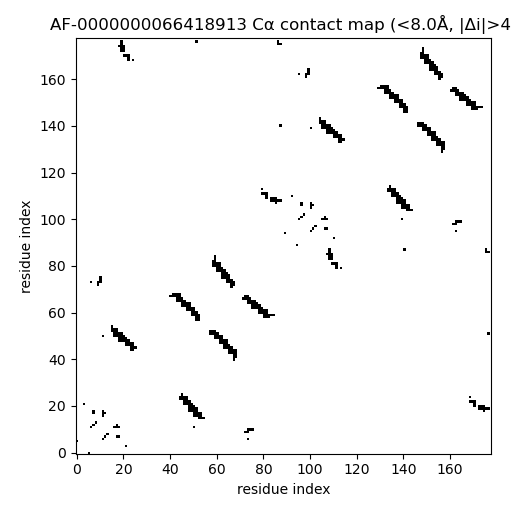-10.203 15.75 7.254 1 58.94 41 GLN B O 1
ATOM 1023 N N . GLY B 1 42 ? -10.438 17.844 7.75 1 70.44 42 GLY B N 1
ATOM 1024 C CA . GLY B 1 42 ? -10.523 18.547 6.48 1 70.44 42 GLY B CA 1
ATOM 1025 C C . GLY B 1 42 ? -9.898 17.781 5.332 1 70.44 42 GLY B C 1
ATOM 1026 O O . GLY B 1 42 ? -9.797 16.562 5.387 1 70.44 42 GLY B O 1
ATOM 1027 N N . GLU B 1 43 ? -9.641 18.469 4.254 1 82.81 43 GLU B N 1
ATOM 1028 C CA . GLU B 1 43 ? -8.945 17.953 3.078 1 82.81 43 GLU B CA 1
ATOM 1029 C C . GLU B 1 43 ? -7.559 17.438 3.438 1 82.81 43 GLU B C 1
ATOM 1031 O O . GLU B 1 43 ? -6.922 17.938 4.363 1 82.81 43 GLU B O 1
ATOM 1036 N N . TYR B 1 44 ? -7.273 16.266 2.959 1 91.25 44 TYR B N 1
ATOM 1037 C CA . TYR B 1 44 ? -5.957 15.688 3.195 1 91.25 44 TYR B CA 1
ATOM 1038 C C . TYR B 1 44 ? -5.457 14.945 1.961 1 91.25 44 TYR B C 1
ATOM 1040 O O . TYR B 1 44 ? -6.25 14.531 1.113 1 91.25 44 TYR B O 1
ATOM 1048 N N . LEU B 1 45 ? -4.16 14.844 1.944 1 93.38 45 LEU B N 1
ATOM 1049 C CA . LEU B 1 45 ? -3.48 13.969 0.993 1 93.38 45 LEU B CA 1
ATOM 1050 C C . LEU B 1 45 ? -3.068 12.664 1.656 1 93.38 45 LEU B C 1
ATOM 1052 O O . LEU B 1 45 ? -2.66 12.648 2.82 1 93.38 45 LEU B O 1
ATOM 1056 N N . THR B 1 46 ? -3.24 11.633 0.943 1 95.69 46 THR B N 1
ATOM 1057 C CA . THR B 1 46 ? -2.854 10.328 1.465 1 95.69 46 THR B CA 1
ATOM 1058 C C . THR B 1 46 ? -1.728 9.727 0.631 1 95.69 46 THR B C 1
ATOM 1060 O O . THR B 1 46 ? -1.753 9.797 -0.6 1 95.69 46 THR B O 1
ATOM 1063 N N . TYR B 1 47 ? -0.81 9.141 1.357 1 97.31 47 TYR B N 1
ATOM 1064 C CA . TYR B 1 47 ? 0.301 8.445 0.72 1 97.31 47 TYR B CA 1
ATOM 1065 C C . TYR B 1 47 ? 0.408 7.012 1.227 1 97.31 47 TYR B C 1
ATOM 1067 O O . TYR B 1 47 ? 0.176 6.746 2.408 1 97.31 47 TYR B O 1
ATOM 1075 N N . ILE B 1 48 ? 0.801 6.145 0.327 1 97.81 48 ILE B N 1
ATOM 1076 C CA . ILE B 1 48 ? 1.22 4.801 0.71 1 97.81 48 ILE B CA 1
ATOM 1077 C C . ILE B 1 48 ? 2.727 4.652 0.51 1 97.81 48 ILE B C 1
ATOM 1079 O O . ILE B 1 48 ? 3.236 4.875 -0.59 1 97.81 48 ILE B O 1
ATOM 1083 N N . CYS B 1 49 ? 3.379 4.215 1.56 1 98 49 CYS B N 1
ATOM 1084 C CA . CYS B 1 49 ? 4.836 4.156 1.546 1 98 49 CYS B CA 1
ATOM 1085 C C . CYS B 1 49 ? 5.324 2.744 1.854 1 98 49 CYS B C 1
ATOM 1087 O O . CYS B 1 49 ? 4.684 2.014 2.613 1 98 49 CYS B O 1
ATOM 1089 N N . LEU B 1 50 ? 6.375 2.395 1.281 1 97.25 50 LEU B N 1
ATOM 1090 C CA . LEU B 1 50 ? 7.125 1.184 1.6 1 97.25 50 LEU B CA 1
ATOM 1091 C C . LEU B 1 50 ? 8.445 1.526 2.285 1 97.25 50 LEU B C 1
ATOM 1093 O O . LEU B 1 50 ? 9.164 2.42 1.84 1 97.25 50 LEU B O 1
ATOM 1097 N N . SER B 1 51 ? 8.773 0.798 3.367 1 96.94 51 SER B N 1
ATOM 1098 C CA . SER B 1 51 ? 10.008 1.098 4.09 1 96.94 51 SER B CA 1
ATOM 1099 C C . SER B 1 51 ? 10.641 -0.17 4.652 1 96.94 51 SER B C 1
ATOM 1101 O O . SER B 1 51 ? 10.008 -1.228 4.676 1 96.94 51 SER B O 1
ATOM 1103 N N . VAL B 1 52 ? 11.883 -0.082 5.035 1 96.38 52 VAL B N 1
ATOM 1104 C CA . VAL B 1 52 ? 12.602 -1.16 5.707 1 96.38 52 VAL B CA 1
ATOM 1105 C C . VAL B 1 52 ? 13.375 -0.603 6.898 1 96.38 52 VAL B C 1
ATOM 1107 O O . VAL B 1 52 ? 13.805 0.555 6.883 1 96.38 52 VAL B O 1
ATOM 1110 N N . THR B 1 53 ? 13.508 -1.407 7.934 1 96.75 53 THR B N 1
ATOM 1111 C CA . THR B 1 53 ? 14.359 -1.016 9.047 1 96.75 53 THR B CA 1
ATOM 1112 C C . THR B 1 53 ? 15.828 -1.042 8.641 1 96.75 53 THR B C 1
ATOM 1114 O O . THR B 1 53 ? 16.219 -1.816 7.762 1 96.75 53 THR B O 1
ATOM 1117 N N . ASN B 1 54 ? 16.594 -0.216 9.227 1 95.75 54 ASN B N 1
ATOM 1118 C CA . ASN B 1 54 ? 18.016 -0.205 8.945 1 95.75 54 ASN B CA 1
ATOM 1119 C C . ASN B 1 54 ? 18.75 -1.323 9.688 1 95.75 54 ASN B C 1
ATOM 1121 O O . ASN B 1 54 ? 19.828 -1.753 9.273 1 95.75 54 ASN B O 1
ATOM 1125 N N . LYS B 1 55 ? 18.062 -1.687 10.781 1 93.5 55 LYS B N 1
ATOM 1126 C CA . LYS B 1 55 ? 18.641 -2.791 11.547 1 93.5 55 LYS B CA 1
ATOM 1127 C C . LYS B 1 55 ? 18.453 -4.117 10.812 1 93.5 55 LYS B C 1
ATOM 1129 O O . LYS B 1 55 ? 17.469 -4.312 10.102 1 93.5 55 LYS B O 1
ATOM 1134 N N . LYS B 1 56 ? 19.406 -5.059 11.086 1 89.5 56 LYS B N 1
ATOM 1135 C CA . LYS B 1 56 ? 19.344 -6.383 10.469 1 89.5 56 LYS B CA 1
ATOM 1136 C C . LYS B 1 56 ? 18.859 -7.43 11.461 1 89.5 56 LYS B C 1
ATOM 1138 O O . LYS B 1 56 ? 19.25 -7.41 12.633 1 89.5 56 LYS B O 1
ATOM 1143 N N . PRO B 1 57 ? 18.031 -8.438 11.148 1 90.56 57 PRO B N 1
ATOM 1144 C CA . PRO B 1 57 ? 17.531 -8.547 9.773 1 90.56 57 PRO B CA 1
ATOM 1145 C C . PRO B 1 57 ? 16.531 -7.441 9.422 1 90.56 57 PRO B C 1
ATOM 1147 O O . PRO B 1 57 ? 15.719 -7.047 10.266 1 90.56 57 PRO B O 1
ATOM 1150 N N . THR B 1 58 ? 16.531 -6.977 8.188 1 91.75 58 THR B N 1
ATOM 1151 C CA . THR B 1 58 ? 15.672 -5.891 7.742 1 91.75 58 THR B CA 1
ATOM 1152 C C . THR B 1 58 ? 14.203 -6.312 7.789 1 91.75 58 THR B C 1
ATOM 1154 O O . THR B 1 58 ? 13.875 -7.461 7.477 1 91.75 58 THR B O 1
ATOM 1157 N N . GLN B 1 59 ? 13.367 -5.453 8.211 1 93.94 59 GLN B N 1
ATOM 1158 C CA . GLN B 1 59 ? 11.922 -5.664 8.219 1 93.94 59 GLN B CA 1
ATOM 1159 C C . GLN B 1 59 ? 11.211 -4.652 7.328 1 93.94 59 GLN B C 1
ATOM 1161 O O . GLN B 1 59 ? 11.453 -3.447 7.441 1 93.94 59 GLN B O 1
ATOM 1166 N N . ALA B 1 60 ? 10.359 -5.18 6.492 1 95.88 60 ALA B N 1
ATOM 1167 C CA . ALA B 1 60 ? 9.633 -4.312 5.562 1 95.88 60 ALA B CA 1
ATOM 1168 C C . ALA B 1 60 ? 8.234 -4.008 6.082 1 95.88 60 ALA B C 1
ATOM 1170 O O . ALA B 1 60 ? 7.621 -4.836 6.758 1 95.88 60 ALA B O 1
ATOM 1171 N N . SER B 1 61 ? 7.758 -2.797 5.73 1 97.12 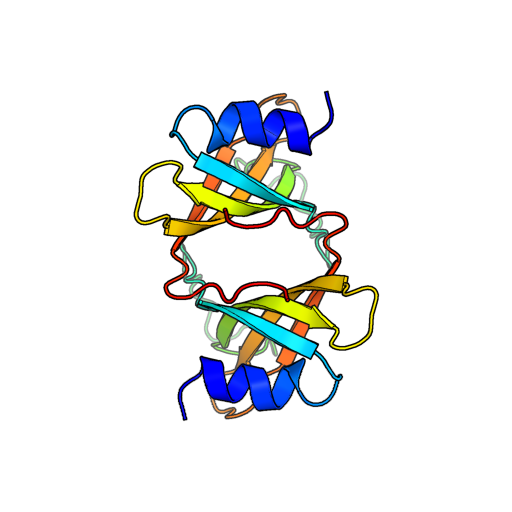61 SER B N 1
ATOM 1172 C CA . SER B 1 61 ? 6.418 -2.408 6.148 1 97.12 61 SER B CA 1
ATOM 1173 C C . SER B 1 61 ? 5.75 -1.512 5.113 1 97.12 61 SER B C 1
ATOM 1175 O O . SER B 1 61 ? 6.434 -0.833 4.34 1 97.12 61 SER B O 1
ATOM 1177 N N . ILE B 1 62 ? 4.461 -1.551 5.094 1 97.69 62 ILE B N 1
ATOM 1178 C CA . ILE B 1 62 ? 3.633 -0.601 4.359 1 97.69 62 ILE B CA 1
ATOM 1179 C C . ILE B 1 62 ? 2.984 0.38 5.332 1 97.69 62 ILE B C 1
ATOM 1181 O O . ILE B 1 62 ? 2.438 -0.026 6.359 1 97.69 62 ILE B O 1
ATOM 1185 N N . THR B 1 63 ? 3.154 1.628 5 1 98.06 63 THR B N 1
ATOM 1186 C CA . THR B 1 63 ? 2.656 2.656 5.906 1 98.06 63 THR B CA 1
ATOM 1187 C C . THR B 1 63 ? 1.751 3.637 5.168 1 98.06 63 THR B C 1
ATOM 1189 O O . THR B 1 63 ? 2.08 4.09 4.07 1 98.06 63 THR B O 1
ATOM 1192 N N . LYS B 1 64 ? 0.607 3.926 5.711 1 96.94 64 LYS B N 1
ATOM 1193 C CA . LYS B 1 64 ? -0.263 5.004 5.25 1 96.94 64 LYS B CA 1
ATOM 1194 C C . LYS B 1 64 ? 0.087 6.324 5.934 1 96.94 64 LYS B C 1
ATOM 1196 O O . LYS B 1 64 ? 0.124 6.402 7.164 1 96.94 64 LYS B O 1
ATOM 1201 N N . VAL B 1 65 ? 0.347 7.277 5.137 1 98.12 65 VAL B N 1
ATOM 1202 C CA . VAL B 1 65 ? 0.752 8.594 5.625 1 98.12 65 VAL B CA 1
ATOM 1203 C C . VAL B 1 65 ? -0.219 9.656 5.113 1 98.12 65 VAL B C 1
ATOM 1205 O O . VAL B 1 65 ? -0.653 9.602 3.961 1 98.12 65 VAL B O 1
ATOM 1208 N N . LYS B 1 66 ? -0.546 10.602 5.965 1 95.81 66 LYS B N 1
ATOM 1209 C CA . LYS B 1 66 ? -1.47 11.664 5.57 1 95.81 66 LYS B CA 1
ATOM 1210 C C . LYS B 1 66 ? -0.853 13.039 5.797 1 95.81 66 LYS B C 1
ATOM 1212 O O . LY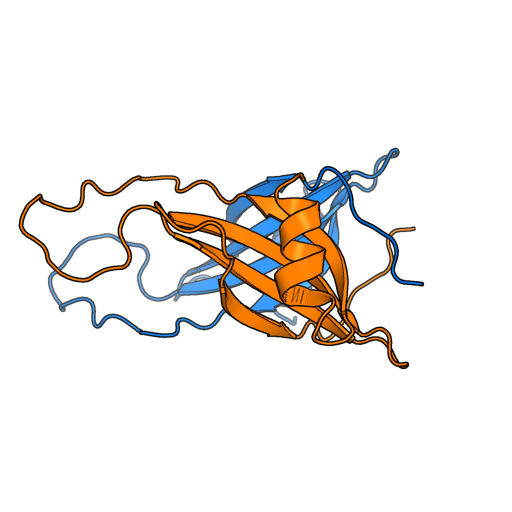S B 1 66 ? -0.026 13.219 6.691 1 95.81 66 LYS B O 1
ATOM 1217 N N . GLN B 1 67 ? -1.231 13.914 4.934 1 95.88 67 GLN B N 1
ATOM 1218 C CA . GLN B 1 67 ? -0.951 15.336 5.113 1 95.88 67 GLN B CA 1
ATOM 1219 C C . GLN B 1 67 ? -2.236 16.156 5.105 1 95.88 67 GLN B C 1
ATOM 1221 O O . GLN B 1 67 ? -2.914 16.25 4.078 1 95.88 67 GLN B O 1
ATOM 1226 N N . PHE B 1 68 ? -2.523 16.672 6.242 1 92.5 68 PHE B N 1
ATOM 1227 C CA . PHE B 1 68 ? -3.773 17.406 6.359 1 92.5 68 PHE B CA 1
ATOM 1228 C C . PHE B 1 68 ? -3.609 18.828 5.84 1 92.5 68 PHE B C 1
ATOM 1230 O O . PHE B 1 68 ? -2.531 19.422 5.949 1 92.5 68 PHE B O 1
ATOM 1237 N N . GLU B 1 69 ? -4.68 19.297 5.148 1 88.25 69 GLU B N 1
ATOM 1238 C CA . GLU B 1 69 ? -4.664 20.656 4.613 1 88.25 69 GLU B CA 1
ATOM 1239 C C . GLU B 1 69 ? -4.262 21.672 5.684 1 88.25 69 GLU B C 1
ATOM 1241 O O . GLU B 1 69 ? -4.707 21.578 6.828 1 88.25 69 GLU B O 1
ATOM 1246 N N . GLY B 1 70 ? -3.393 22.672 5.328 1 89.12 70 GLY B N 1
ATOM 1247 C CA . GLY B 1 70 ? -2.928 23.703 6.238 1 89.12 70 GLY B CA 1
ATOM 1248 C C . GLY B 1 70 ? -1.729 23.281 7.066 1 89.12 70 GLY B C 1
ATOM 1249 O O . GLY B 1 70 ? -1.135 24.094 7.773 1 89.12 70 GLY B O 1
ATOM 1250 N N . SER B 1 71 ? -1.367 21.938 7.031 1 90.88 71 SER B N 1
ATOM 1251 C CA . SER B 1 71 ? -0.211 21.438 7.77 1 90.88 71 SER B CA 1
ATOM 1252 C C . SER B 1 71 ? 0.978 21.219 6.84 1 90.88 71 SER B C 1
ATOM 1254 O O . SER B 1 71 ? 0.802 20.859 5.672 1 90.88 71 SER B O 1
ATOM 1256 N N . THR B 1 72 ? 2.09 21.406 7.312 1 91.69 72 THR B N 1
ATOM 1257 C CA . THR B 1 72 ? 3.305 21.078 6.574 1 91.69 72 THR B CA 1
ATOM 1258 C C . THR B 1 72 ? 3.848 19.719 6.996 1 91.69 72 THR B C 1
ATOM 1260 O O . THR B 1 72 ? 4.762 19.188 6.363 1 91.69 72 THR B O 1
ATOM 1263 N N . SER B 1 73 ? 3.217 19.172 8.078 1 96 73 SER B N 1
ATOM 1264 C CA . SER B 1 73 ? 3.721 17.906 8.633 1 96 73 SER B CA 1
ATOM 1265 C C . SER B 1 73 ? 2.934 16.719 8.109 1 96 73 SER B C 1
ATOM 1267 O O . SER B 1 73 ? 1.8 16.875 7.645 1 96 73 SER B O 1
ATOM 1269 N N . PHE B 1 74 ? 3.627 15.672 8.18 1 97.5 74 PHE B N 1
ATOM 1270 C CA . PHE B 1 74 ? 3 14.406 7.809 1 97.5 74 PHE B CA 1
ATOM 1271 C C . PHE B 1 74 ? 2.699 13.57 9.047 1 97.5 74 PHE B C 1
ATOM 1273 O O . PHE B 1 74 ? 3.385 13.688 10.062 1 97.5 74 PHE B O 1
ATOM 1280 N N . VAL B 1 75 ? 1.658 12.727 8.922 1 97.44 75 VAL B N 1
ATOM 1281 C CA . VAL B 1 75 ? 1.248 11.875 10.039 1 97.44 75 VAL B CA 1
ATOM 1282 C C . VAL B 1 75 ? 1.188 10.422 9.578 1 97.44 75 VAL B C 1
ATOM 1284 O O . VAL B 1 75 ? 0.562 10.102 8.57 1 97.44 75 VAL B O 1
ATOM 1287 N N . ARG B 1 76 ? 1.852 9.617 10.344 1 97.62 76 ARG B N 1
ATOM 1288 C CA . ARG B 1 76 ? 1.707 8.18 10.148 1 97.62 76 ARG B CA 1
ATOM 1289 C C . ARG B 1 76 ? 0.356 7.691 10.664 1 97.62 76 ARG B C 1
ATOM 1291 O O . ARG B 1 76 ? 0.062 7.801 11.852 1 97.62 76 ARG B O 1
ATOM 1298 N N . ARG B 1 77 ? -0.47 7.16 9.781 1 95.25 77 ARG B N 1
ATOM 1299 C CA . ARG B 1 77 ? -1.827 6.785 10.164 1 95.25 77 ARG B CA 1
ATOM 1300 C C . ARG B 1 77 ? -1.921 5.293 10.461 1 95.25 77 ARG B C 1
ATOM 1302 O O . ARG B 1 77 ? -2.48 4.891 11.484 1 95.25 77 ARG B O 1
ATOM 1309 N N . SER B 1 78 ? -1.489 4.43 9.555 1 95.25 78 SER B N 1
ATOM 1310 C CA . SER B 1 78 ? -1.478 2.977 9.711 1 95.25 78 SER B CA 1
ATOM 1311 C C . SER B 1 78 ? -0.177 2.375 9.188 1 95.25 78 SER B C 1
ATOM 1313 O O . SER B 1 78 ? 0.468 2.949 8.305 1 95.25 78 SER B O 1
ATOM 1315 N N . GLN B 1 79 ? 0.104 1.319 9.773 1 96.56 79 GLN B N 1
ATOM 1316 C CA . GLN B 1 79 ? 1.27 0.571 9.312 1 96.56 79 GLN B CA 1
ATOM 1317 C C . GLN B 1 79 ? 1.024 -0.933 9.391 1 96.56 79 GLN B C 1
ATOM 1319 O O . GLN B 1 79 ? 0.458 -1.423 10.367 1 96.56 79 GLN B O 1
ATOM 1324 N N . TRP B 1 80 ? 1.515 -1.587 8.461 1 96.38 80 TRP B N 1
ATOM 1325 C CA . TRP B 1 80 ? 1.399 -3.039 8.367 1 96.38 80 TRP B CA 1
ATOM 1326 C C . TRP B 1 80 ? 2.748 -3.674 8.055 1 96.38 80 TRP B C 1
ATOM 1328 O O . TRP B 1 80 ? 3.457 -3.221 7.148 1 96.38 80 TRP B O 1
ATOM 1338 N N . MET B 1 81 ? 3.025 -4.73 8.711 1 95 81 MET B N 1
ATOM 1339 C CA . MET B 1 81 ? 4.277 -5.434 8.469 1 95 81 MET B CA 1
ATOM 1340 C C . MET B 1 81 ? 4.141 -6.398 7.293 1 95 81 MET B C 1
ATOM 1342 O O . MET B 1 81 ? 3.143 -7.117 7.191 1 95 81 MET B O 1
ATOM 1346 N N . LEU B 1 82 ? 5.105 -6.289 6.504 1 93.69 82 LEU B N 1
ATOM 1347 C CA . LEU B 1 82 ? 5.176 -7.238 5.398 1 93.69 82 LEU B CA 1
ATOM 1348 C C . LEU B 1 82 ? 6 -8.461 5.785 1 93.69 82 LEU B C 1
ATOM 1350 O O . LEU B 1 82 ? 7.176 -8.336 6.133 1 93.69 82 LEU B O 1
ATOM 1354 N N . GLU B 1 83 ? 5.418 -9.609 5.906 1 86.25 83 GLU B N 1
ATOM 1355 C CA . GLU B 1 83 ? 6.121 -10.82 6.324 1 86.25 83 GLU B CA 1
ATOM 1356 C C . GLU B 1 83 ? 7.172 -11.227 5.293 1 86.25 83 GLU B C 1
ATOM 1358 O O . GLU B 1 83 ? 8.234 -11.727 5.656 1 86.25 83 GLU B O 1
ATOM 1363 N N . GLN B 1 84 ? 6.805 -11.055 4.031 1 81.94 84 GLN B N 1
ATOM 1364 C CA . GLN B 1 84 ? 7.754 -11.398 2.98 1 81.94 84 GLN B CA 1
ATOM 1365 C C . GLN B 1 84 ? 7.758 -10.352 1.874 1 81.94 84 GLN B C 1
ATOM 1367 O O . GLN B 1 84 ? 6.699 -9.953 1.387 1 81.94 84 GLN B O 1
ATOM 1372 N N . LEU B 1 85 ? 8.891 -9.812 1.672 1 86.94 85 LEU B N 1
ATOM 1373 C CA . LEU B 1 85 ? 9.109 -8.953 0.516 1 86.94 85 LEU B CA 1
AT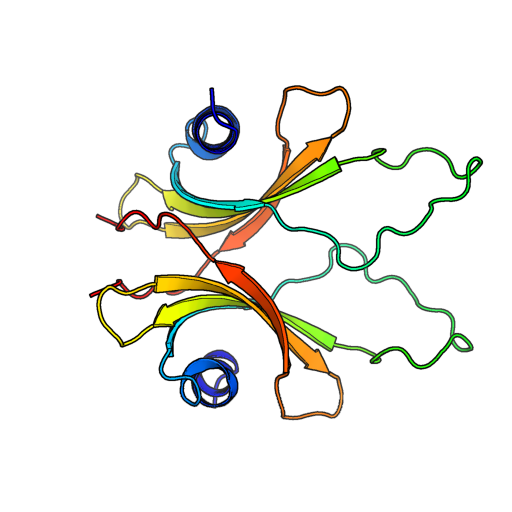OM 1374 C C . LEU B 1 85 ? 10.141 -9.562 -0.432 1 86.94 85 LEU B C 1
ATOM 1376 O O . LEU B 1 85 ? 11.312 -9.688 -0.084 1 86.94 85 LEU B O 1
ATOM 1380 N N . ARG B 1 86 ? 9.625 -9.992 -1.559 1 86.62 86 ARG B N 1
ATOM 1381 C CA . ARG B 1 86 ? 10.523 -10.586 -2.547 1 86.62 86 ARG B CA 1
ATOM 1382 C C . ARG B 1 86 ? 11.344 -9.516 -3.256 1 86.62 86 ARG B C 1
ATOM 1384 O O . ARG B 1 86 ? 10.891 -8.383 -3.414 1 86.62 86 ARG B O 1
ATOM 1391 N N . GLN B 1 87 ? 12.562 -9.836 -3.619 1 80.5 87 GLN B N 1
ATOM 1392 C CA . GLN B 1 87 ? 13.484 -8.914 -4.27 1 80.5 87 GLN B CA 1
ATOM 1393 C C . GLN B 1 87 ? 13.156 -8.766 -5.754 1 80.5 87 GLN B C 1
ATOM 1395 O O . GLN B 1 87 ? 12.773 -9.734 -6.41 1 80.5 87 GLN B O 1
ATOM 1400 N N . VAL B 1 88 ? 13.297 -7.43 -6.113 1 76.06 88 VAL B N 1
ATOM 1401 C CA . VAL B 1 88 ? 13.172 -7.188 -7.543 1 76.06 88 VAL B CA 1
ATOM 1402 C C . VAL B 1 88 ? 14.445 -7.641 -8.258 1 76.06 88 VAL B C 1
ATOM 1404 O O . VAL B 1 88 ? 15.555 -7.344 -7.812 1 76.06 88 VAL B O 1
ATOM 1407 N N . ASN B 1 89 ? 14.375 -8.688 -9.125 1 63.34 89 ASN B N 1
ATOM 1408 C CA . ASN B 1 89 ? 15.562 -9.086 -9.867 1 63.34 89 ASN B CA 1
ATOM 1409 C C . ASN B 1 89 ? 15.984 -8.008 -10.867 1 63.34 89 ASN B C 1
ATOM 1411 O O . ASN B 1 89 ? 15.141 -7.301 -11.422 1 63.34 89 ASN B O 1
#

Solvent-accessible surface area (backbone atoms only — not comparable to full-atom values): 10722 Å² total; per-residue (Å²): 129,54,68,66,58,47,45,35,55,71,63,26,44,81,71,50,28,44,66,31,32,66,37,77,59,76,73,90,71,79,73,80,70,65,88,82,64,82,88,62,84,66,61,63,47,40,29,47,31,34,32,29,39,72,56,83,82,67,47,41,33,41,32,36,33,36,32,43,68,98,52,93,56,75,41,84,73,50,71,45,72,39,89,53,74,55,77,85,127,128,54,70,67,58,45,44,34,57,71,64,28,43,80,69,50,27,45,65,30,33,67,39,76,59,75,73,89,70,78,73,81,68,61,88,82,70,80,81,65,85,66,61,63,48,40,30,47,33,35,32,30,38,71,54,82,82,66,48,40,34,41,33,36,34,36,32,46,67,98,52,94,57,74,42,84,74,48,73,44,73,38,89,53,73,54,79,86,129